Protein AF-A0A3C0BE62-F1 (afdb_monomer_lite)

Sequence (50 aa):
MQVILECTEHKASGMPGTSRYITTKNKKNTPERLEIKKYNPILKKVTVHK

Secondary structure (DSSP, 8-state):
-EEEEEBTTTTTS--S---EEEEE--TTT--SPP-EEEEETTTTEEEEE-

Structure (mmCIF, N/CA/C/O backbone):
data_AF-A0A3C0BE62-F1
#
_entry.id   AF-A0A3C0BE62-F1
#
loop_
_atom_site.group_PDB
_atom_site.id
_atom_site.type_symbol
_atom_site.label_atom_id
_atom_site.label_alt_id
_atom_site.label_comp_id
_atom_site.label_asym_id
_atom_site.label_entity_id
_atom_site.label_seq_id
_atom_site.pdbx_PDB_ins_code
_atom_site.Cartn_x
_atom_site.Cartn_y
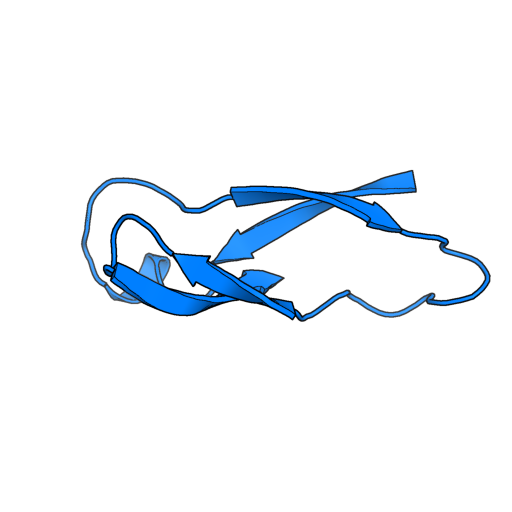_atom_site.Cartn_z
_atom_site.occupancy
_atom_site.B_iso_or_equiv
_atom_site.auth_seq_id
_atom_site.auth_comp_id
_atom_site.auth_asym_id
_atom_site.auth_atom_id
_atom_site.pdbx_PDB_model_num
ATOM 1 N N . MET A 1 1 ? -4.919 8.051 14.985 1.00 89.38 1 MET A N 1
ATOM 2 C CA . MET A 1 1 ? -3.740 7.181 15.196 1.00 89.38 1 MET A CA 1
ATOM 3 C C . MET A 1 1 ? -2.901 7.193 13.936 1.00 89.38 1 MET A C 1
ATOM 5 O O . MET A 1 1 ? -3.476 7.100 12.859 1.00 89.38 1 MET A O 1
ATOM 9 N N . GLN A 1 2 ? -1.586 7.321 14.056 1.00 89.81 2 GLN A N 1
ATOM 10 C CA . GLN A 1 2 ? -0.679 7.249 12.914 1.00 89.81 2 GLN A CA 1
ATOM 11 C C . GLN A 1 2 ? -0.575 5.806 12.404 1.00 89.81 2 GLN A C 1
ATOM 13 O O . GLN A 1 2 ? -0.522 4.864 13.194 1.00 89.81 2 GLN A O 1
ATOM 18 N N . VAL A 1 3 ? -0.606 5.638 11.088 1.00 93.31 3 VAL A N 1
ATOM 19 C CA . VAL A 1 3 ? -0.453 4.361 10.391 1.00 93.31 3 VAL A CA 1
ATOM 20 C C . VAL A 1 3 ? 0.517 4.531 9.231 1.00 93.31 3 VAL A C 1
ATOM 22 O O . VAL A 1 3 ? 0.669 5.623 8.682 1.00 93.31 3 VAL A O 1
ATOM 25 N N . ILE A 1 4 ? 1.187 3.440 8.882 1.00 94.25 4 ILE A N 1
ATOM 26 C CA . ILE A 1 4 ? 2.114 3.375 7.757 1.00 94.25 4 ILE A CA 1
ATOM 27 C C . ILE A 1 4 ? 1.477 2.459 6.718 1.00 94.25 4 ILE A C 1
ATOM 29 O O . ILE A 1 4 ? 1.100 1.339 7.051 1.00 94.25 4 ILE A O 1
ATOM 33 N N . LEU A 1 5 ? 1.337 2.954 5.491 1.00 93.62 5 LEU A N 1
ATOM 34 C CA . LEU A 1 5 ? 0.850 2.199 4.341 1.00 93.62 5 LEU A CA 1
ATOM 35 C C . LEU A 1 5 ? 2.053 1.768 3.506 1.00 93.62 5 LEU A C 1
ATOM 37 O O . LEU A 1 5 ? 2.777 2.624 2.994 1.00 93.62 5 LEU A O 1
ATOM 41 N N . GLU A 1 6 ? 2.268 0.465 3.367 1.00 92.88 6 GLU A N 1
ATOM 42 C CA . GLU A 1 6 ? 3.360 -0.125 2.592 1.00 92.88 6 GLU A CA 1
ATOM 43 C C . GLU A 1 6 ? 2.830 -0.702 1.273 1.00 92.88 6 GLU A C 1
ATOM 45 O O . GLU A 1 6 ? 1.761 -1.312 1.229 1.00 92.88 6 GLU A O 1
ATOM 50 N N . CYS A 1 7 ? 3.568 -0.508 0.178 1.00 91.88 7 CYS A N 1
ATOM 51 C CA . CYS A 1 7 ? 3.197 -1.055 -1.126 1.00 91.88 7 CYS A CA 1
ATOM 52 C C . CYS A 1 7 ? 3.244 -2.592 -1.134 1.00 91.88 7 CYS A C 1
ATOM 54 O O . CYS A 1 7 ? 4.308 -3.188 -0.959 1.00 91.88 7 CYS A O 1
ATOM 56 N N . THR A 1 8 ? 2.125 -3.239 -1.460 1.00 89.69 8 THR A N 1
ATOM 57 C CA . THR A 1 8 ? 2.013 -4.710 -1.490 1.00 89.69 8 THR A CA 1
ATOM 58 C C . THR A 1 8 ? 2.726 -5.330 -2.691 1.00 89.69 8 THR A C 1
ATOM 60 O O . THR A 1 8 ? 3.395 -6.352 -2.573 1.00 89.69 8 THR A O 1
ATOM 63 N N . GLU A 1 9 ? 2.653 -4.668 -3.844 1.00 84.81 9 GLU A N 1
ATOM 64 C CA . GLU A 1 9 ? 3.232 -5.140 -5.109 1.00 84.81 9 GLU A CA 1
ATOM 65 C C . GLU A 1 9 ? 4.764 -5.034 -5.154 1.00 84.81 9 GLU A C 1
ATOM 67 O O . GLU A 1 9 ? 5.406 -5.607 -6.031 1.00 84.81 9 GLU A O 1
ATOM 72 N N . HIS A 1 10 ? 5.375 -4.296 -4.221 1.00 81.25 10 HIS A N 1
ATOM 73 C CA . HIS A 1 10 ? 6.796 -3.975 -4.310 1.00 81.25 10 HIS A CA 1
ATOM 74 C C . HIS A 1 10 ? 7.678 -5.182 -3.981 1.00 81.25 10 HIS A C 1
ATOM 76 O O . HIS A 1 10 ? 8.666 -5.419 -4.673 1.00 81.25 10 HIS A O 1
ATOM 82 N N . LYS A 1 11 ? 7.278 -6.001 -2.997 1.00 77.00 11 LYS A N 1
ATOM 83 C CA . LYS A 1 11 ? 8.020 -7.211 -2.596 1.00 77.00 11 LYS A CA 1
ATOM 84 C C . LYS A 1 11 ? 8.177 -8.227 -3.730 1.00 77.00 11 LYS A C 1
ATOM 86 O O . LYS A 1 11 ? 9.175 -8.931 -3.766 1.00 77.00 11 LYS A O 1
ATOM 91 N N . ALA A 1 12 ? 7.226 -8.279 -4.661 1.00 80.75 12 ALA A N 1
ATOM 92 C CA . ALA A 1 12 ? 7.272 -9.191 -5.803 1.00 80.75 12 ALA A CA 1
ATOM 93 C C . ALA A 1 12 ? 8.085 -8.645 -6.991 1.00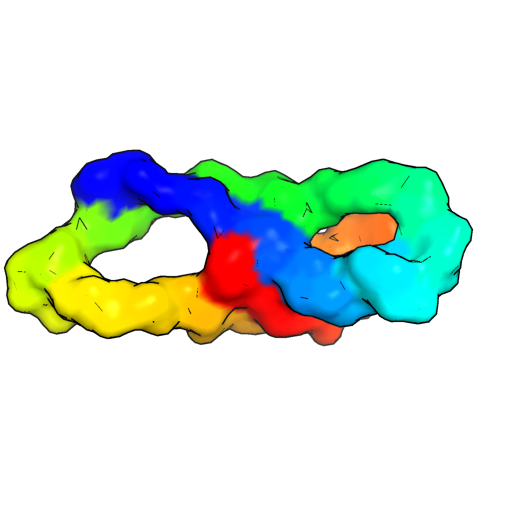 80.75 12 ALA A C 1
ATOM 95 O O . ALA A 1 12 ? 8.402 -9.394 -7.907 1.00 80.75 12 ALA A O 1
ATOM 96 N N . SER A 1 13 ? 8.415 -7.349 -6.999 1.00 79.69 13 SER A N 1
ATOM 97 C CA . SER A 1 13 ? 9.046 -6.696 -8.153 1.00 79.69 13 SER A CA 1
ATOM 98 C C . SER A 1 13 ? 10.563 -6.884 -8.247 1.00 79.69 13 SER A C 1
ATOM 100 O O . SER A 1 13 ? 11.147 -6.530 -9.266 1.00 79.69 13 SER A O 1
ATOM 102 N N . GLY A 1 14 ? 11.213 -7.403 -7.198 1.00 80.38 14 GLY A N 1
ATOM 103 C CA . GLY A 1 14 ? 12.669 -7.598 -7.166 1.00 80.38 14 GLY A CA 1
ATOM 104 C C . GLY A 1 14 ? 13.494 -6.304 -7.191 1.00 80.38 14 GLY A C 1
ATOM 105 O O . GLY A 1 14 ? 14.718 -6.367 -7.258 1.00 80.38 14 GLY A O 1
ATOM 106 N N . MET A 1 15 ? 12.852 -5.131 -7.135 1.00 82.12 15 MET A N 1
ATOM 107 C CA . MET A 1 15 ? 13.535 -3.840 -7.123 1.00 82.12 15 MET A CA 1
ATOM 108 C C . MET A 1 15 ? 13.958 -3.424 -5.709 1.00 82.12 15 MET A C 1
ATOM 110 O O . MET A 1 15 ? 13.235 -3.692 -4.746 1.00 82.12 15 MET A O 1
ATOM 114 N N . PRO A 1 16 ? 15.107 -2.738 -5.568 1.00 81.56 16 PRO A N 1
ATOM 115 C CA . PRO A 1 16 ? 15.545 -2.215 -4.285 1.00 81.56 16 PRO A CA 1
ATOM 116 C C . PRO A 1 16 ? 14.669 -1.032 -3.851 1.00 81.56 16 PRO A C 1
ATOM 118 O O . PRO A 1 16 ? 14.408 -0.108 -4.622 1.00 81.56 16 PRO A O 1
ATOM 121 N N . GLY A 1 17 ? 14.257 -1.042 -2.584 1.00 83.81 17 GLY A N 1
ATOM 122 C CA . GLY A 1 17 ? 13.491 0.034 -1.955 1.00 83.81 17 GLY A CA 1
ATOM 123 C C . GLY A 1 17 ? 12.150 -0.431 -1.397 1.00 83.81 17 GLY A C 1
ATOM 124 O O . GLY A 1 17 ? 11.817 -1.612 -1.385 1.00 83.81 17 GLY A O 1
ATOM 125 N N . THR A 1 18 ? 11.380 0.498 -0.832 1.00 86.19 18 THR A N 1
ATOM 126 C CA . THR A 1 18 ? 9.989 0.249 -0.429 1.00 86.19 18 THR A CA 1
ATOM 127 C C . THR A 1 18 ? 9.228 1.568 -0.432 1.00 86.19 18 THR A C 1
ATOM 129 O O . THR A 1 18 ? 9.653 2.534 0.198 1.00 86.19 18 THR A O 1
ATOM 132 N N . SER A 1 19 ? 8.088 1.618 -1.123 1.00 89.88 19 SER A N 1
ATOM 133 C CA . SER A 1 19 ? 7.200 2.782 -1.065 1.00 89.88 19 SER A CA 1
ATOM 134 C C . SER A 1 19 ? 6.341 2.716 0.195 1.00 89.88 19 SER A C 1
ATOM 136 O O . SER A 1 19 ? 5.611 1.741 0.410 1.00 89.88 19 SER A O 1
ATOM 138 N N . ARG A 1 20 ? 6.474 3.741 1.044 1.00 92.81 20 ARG A N 1
ATOM 139 C CA . ARG A 1 20 ? 5.755 3.875 2.312 1.00 92.81 20 ARG A CA 1
ATOM 140 C C . ARG A 1 20 ? 5.136 5.259 2.432 1.00 92.81 20 ARG A C 1
ATOM 142 O O . ARG A 1 20 ? 5.788 6.258 2.142 1.00 92.81 20 ARG A O 1
ATOM 149 N N . TYR A 1 21 ? 3.903 5.306 2.923 1.00 93.50 21 TYR A N 1
ATOM 150 C CA . TYR A 1 21 ? 3.187 6.541 3.229 1.00 93.50 21 TYR A CA 1
ATOM 151 C C . TYR A 1 21 ? 2.787 6.580 4.693 1.00 93.50 21 TYR A C 1
ATOM 153 O O . TYR A 1 21 ? 2.278 5.601 5.230 1.00 93.50 21 TYR A O 1
ATOM 16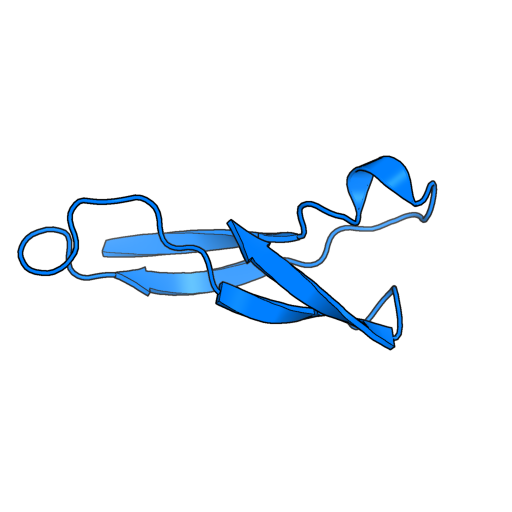1 N N . ILE A 1 22 ? 2.980 7.732 5.324 1.00 94.62 22 ILE A N 1
ATOM 162 C CA . ILE A 1 22 ? 2.539 7.979 6.692 1.00 94.62 22 ILE A CA 1
ATOM 163 C C . ILE A 1 22 ? 1.220 8.736 6.619 1.00 94.62 22 ILE A C 1
ATOM 165 O O . ILE A 1 22 ? 1.149 9.817 6.037 1.00 94.62 22 ILE A O 1
ATOM 169 N N . THR A 1 23 ? 0.174 8.172 7.207 1.00 93.38 23 THR A N 1
ATOM 170 C CA . THR A 1 23 ? -1.135 8.820 7.301 1.00 93.38 23 THR A CA 1
ATOM 171 C C . THR A 1 23 ? -1.711 8.640 8.695 1.00 93.38 23 THR A C 1
ATOM 173 O O . THR A 1 23 ? -1.194 7.896 9.530 1.00 93.38 23 THR A O 1
ATOM 176 N N . THR A 1 24 ? -2.786 9.356 8.991 1.00 94.19 24 THR A N 1
ATOM 177 C CA . THR A 1 24 ? -3.542 9.173 10.224 1.00 94.19 24 THR A CA 1
ATOM 178 C C . THR A 1 24 ? -4.856 8.477 9.894 1.00 94.19 24 THR A C 1
ATOM 180 O O . THR A 1 24 ? -5.522 8.806 8.918 1.00 94.19 24 THR A O 1
ATOM 183 N N . LYS A 1 25 ? -5.244 7.491 10.709 1.00 92.56 25 LYS A N 1
ATOM 184 C CA . LYS A 1 25 ? -6.576 6.881 10.655 1.00 92.56 25 LYS A CA 1
ATOM 185 C C . LYS A 1 25 ? -7.334 7.082 11.954 1.00 92.56 25 LYS A C 1
ATOM 187 O O . LYS A 1 25 ? -6.746 7.086 13.048 1.00 92.56 25 LYS A O 1
ATOM 192 N N . ASN A 1 26 ? -8.651 7.202 11.836 1.00 93.88 26 ASN A N 1
ATOM 193 C CA . ASN A 1 26 ? -9.553 7.178 12.975 1.00 93.88 26 ASN A CA 1
ATOM 194 C C . ASN A 1 26 ? -10.023 5.737 13.220 1.00 93.88 26 ASN A C 1
ATOM 196 O O . ASN A 1 26 ? -10.791 5.185 12.437 1.00 93.88 26 ASN A O 1
ATOM 200 N N . LYS A 1 27 ? -9.560 5.133 14.320 1.00 89.75 27 LYS A N 1
ATOM 201 C CA . LYS A 1 27 ? -9.907 3.755 14.698 1.00 89.75 27 LYS A CA 1
ATOM 202 C C . LYS A 1 27 ? -11.395 3.566 15.021 1.00 89.75 27 LYS A C 1
ATOM 204 O O . LYS A 1 27 ? -11.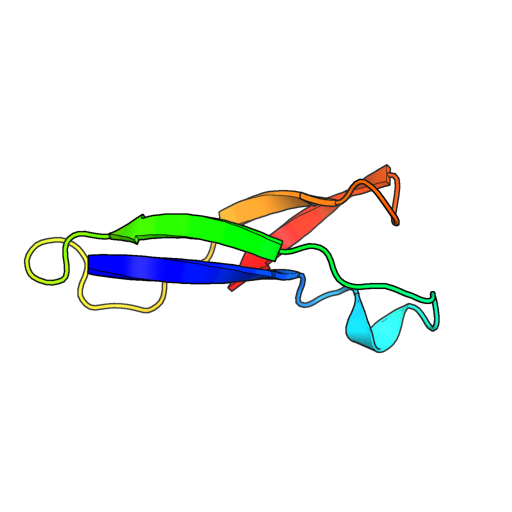875 2.454 14.866 1.00 89.75 27 LYS A O 1
ATOM 209 N N . LYS A 1 28 ? -12.104 4.616 15.466 1.00 92.81 28 LYS A N 1
ATOM 210 C CA . LYS A 1 28 ? -13.538 4.529 15.797 1.00 92.81 28 LYS A CA 1
ATOM 211 C C . LYS A 1 28 ? -14.403 4.437 14.539 1.00 92.81 28 LYS A C 1
ATOM 213 O O . LYS A 1 28 ? -15.295 3.607 14.480 1.00 92.81 28 LYS A O 1
ATOM 218 N N . ASN A 1 29 ? -14.102 5.263 13.537 1.00 92.44 29 ASN A N 1
ATOM 219 C CA . ASN A 1 29 ? -14.899 5.341 12.307 1.00 92.44 29 ASN A CA 1
ATOM 220 C C . ASN A 1 29 ? -14.487 4.275 11.280 1.00 92.44 29 ASN A C 1
ATOM 222 O O . ASN A 1 29 ? -15.314 3.801 10.516 1.00 92.44 29 ASN A O 1
ATOM 226 N N . THR A 1 30 ? -13.202 3.912 11.255 1.00 90.19 30 THR A N 1
ATOM 227 C CA . THR A 1 30 ? -12.626 2.922 10.330 1.00 90.19 30 THR A CA 1
ATOM 228 C C . THR A 1 30 ? -11.784 1.916 11.119 1.00 90.19 30 THR A C 1
ATOM 230 O O . THR A 1 30 ? -10.567 2.106 11.266 1.00 90.19 30 THR A O 1
ATOM 233 N N . PRO A 1 31 ? -12.422 0.876 11.691 1.00 90.50 31 PRO A N 1
ATOM 234 C CA . PRO A 1 31 ? -11.724 -0.136 12.480 1.00 90.50 31 PRO A CA 1
ATOM 235 C C . PRO A 1 31 ? -10.844 -1.041 11.606 1.00 90.50 31 PRO A C 1
ATOM 237 O O . PRO A 1 31 ? -9.759 -1.446 12.034 1.00 90.50 31 PRO A O 1
ATOM 240 N N . GLU A 1 32 ? -11.265 -1.292 10.366 1.00 91.75 32 GLU A N 1
ATOM 241 C CA . GLU A 1 32 ? -10.585 -2.185 9.431 1.00 91.75 32 GLU A CA 1
ATOM 242 C C . GLU A 1 32 ? -9.215 -1.661 8.964 1.00 91.75 32 GLU A C 1
ATOM 244 O O . GLU A 1 32 ? -8.763 -0.541 9.267 1.00 91.75 32 GLU A O 1
ATOM 249 N N . ARG A 1 33 ? -8.483 -2.534 8.266 1.00 90.19 33 ARG A N 1
ATOM 250 C CA . ARG A 1 33 ? -7.178 -2.197 7.704 1.00 90.19 33 ARG A CA 1
ATOM 251 C C . ARG A 1 33 ? -7.369 -1.318 6.470 1.00 90.19 33 ARG A C 1
ATOM 253 O O . ARG A 1 33 ? -8.207 -1.594 5.627 1.00 90.19 33 ARG A O 1
ATOM 260 N N . LEU A 1 34 ? -6.598 -0.237 6.401 1.00 91.12 34 LEU A N 1
ATOM 261 C CA . LEU A 1 34 ? -6.735 0.768 5.356 1.00 91.12 34 LEU A CA 1
ATOM 262 C C . LEU A 1 34 ? -5.983 0.291 4.106 1.00 91.12 34 LEU A C 1
ATOM 264 O O . LEU A 1 34 ? -4.772 0.102 4.171 1.00 91.12 34 LEU A O 1
ATOM 268 N N . GLU A 1 35 ? -6.690 0.113 2.993 1.00 91.88 35 GLU A N 1
ATOM 269 C CA . GLU A 1 35 ? -6.109 -0.244 1.695 1.00 91.88 35 GLU A CA 1
ATOM 270 C C . GLU A 1 35 ? -6.379 0.887 0.706 1.00 91.88 35 GLU A C 1
ATOM 272 O O . GLU A 1 35 ? -7.521 1.140 0.327 1.00 91.88 35 GLU A O 1
ATOM 277 N N . ILE A 1 36 ? -5.330 1.612 0.311 1.00 92.75 36 ILE A N 1
ATOM 278 C CA . ILE A 1 36 ? -5.460 2.765 -0.587 1.00 92.75 36 ILE A CA 1
ATOM 279 C C . ILE A 1 36 ? -4.521 2.600 -1.773 1.00 9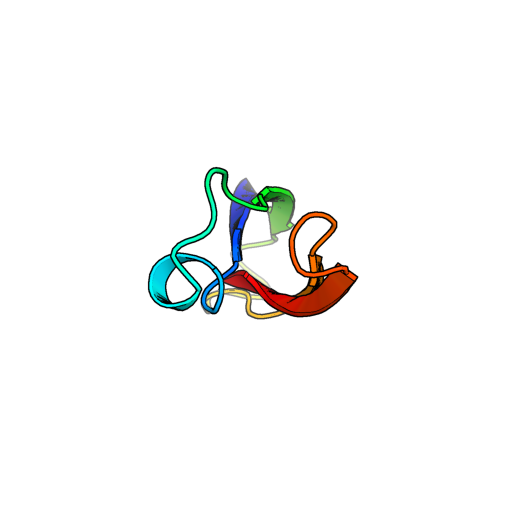2.75 36 ILE A C 1
ATOM 281 O O . ILE A 1 36 ? -3.351 2.248 -1.630 1.00 92.75 36 ILE A O 1
ATOM 285 N N . LYS A 1 37 ? -5.031 2.913 -2.965 1.00 93.06 37 LYS A N 1
ATOM 286 C CA . LYS A 1 37 ? -4.214 3.054 -4.167 1.00 93.06 37 LYS A CA 1
ATOM 287 C C . LYS A 1 37 ? -3.402 4.347 -4.079 1.00 93.06 37 LYS A C 1
ATOM 289 O O . LYS A 1 37 ? -3.963 5.443 -4.050 1.00 93.06 37 LYS A O 1
ATOM 294 N N . LYS A 1 38 ? -2.079 4.221 -4.019 1.00 94.44 38 LYS A N 1
ATOM 295 C CA . LYS A 1 38 ? -1.137 5.347 -4.030 1.00 94.44 38 LYS A CA 1
ATOM 296 C C . LYS A 1 38 ? -0.117 5.144 -5.137 1.00 94.44 38 LYS A C 1
ATOM 298 O O . LYS A 1 38 ? 0.132 4.028 -5.583 1.00 94.44 38 LYS A O 1
ATOM 303 N N . TYR A 1 39 ? 0.437 6.247 -5.617 1.00 93.31 39 TYR A N 1
ATOM 304 C CA . TYR A 1 39 ? 1.498 6.202 -6.609 1.00 93.31 39 TYR A CA 1
ATOM 305 C C . TYR A 1 39 ? 2.766 5.628 -5.978 1.00 93.31 39 TYR A C 1
ATOM 307 O O . TYR A 1 39 ? 3.211 6.127 -4.956 1.00 93.31 39 TYR A O 1
ATOM 315 N N . ASN A 1 40 ? 3.356 4.594 -6.568 1.00 92.56 40 ASN A N 1
ATOM 316 C CA . ASN A 1 40 ? 4.662 4.104 -6.152 1.00 92.56 40 ASN A CA 1
ATOM 317 C C . ASN A 1 40 ? 5.742 4.769 -7.028 1.00 92.56 40 ASN A C 1
ATOM 319 O O . ASN A 1 40 ? 5.779 4.496 -8.231 1.00 92.56 40 ASN A O 1
ATOM 323 N N . PRO A 1 41 ? 6.644 5.596 -6.464 1.00 90.06 41 PRO A N 1
ATOM 324 C CA . PRO A 1 41 ? 7.668 6.299 -7.239 1.00 90.06 41 PRO A CA 1
ATOM 325 C C . PRO A 1 41 ? 8.734 5.372 -7.837 1.00 90.06 41 PRO A C 1
ATOM 327 O O . PRO A 1 41 ? 9.362 5.739 -8.825 1.00 90.06 41 PRO A O 1
ATOM 330 N N . ILE A 1 42 ? 8.917 4.171 -7.279 1.00 88.75 42 ILE A N 1
ATOM 331 C CA . ILE A 1 42 ? 9.920 3.203 -7.740 1.00 88.75 42 ILE A CA 1
ATOM 332 C C . ILE A 1 42 ? 9.391 2.441 -8.959 1.00 88.75 42 ILE A C 1
ATOM 334 O O . ILE A 1 42 ? 10.066 2.333 -9.974 1.00 88.75 42 ILE A O 1
ATOM 338 N N . LEU A 1 43 ? 8.145 1.962 -8.881 1.00 86.94 43 LEU A N 1
ATOM 339 C CA . LEU A 1 43 ? 7.471 1.272 -9.990 1.00 86.94 43 LEU A CA 1
ATOM 340 C C . LEU A 1 43 ? 6.869 2.235 -11.027 1.00 86.94 43 LEU A C 1
ATOM 342 O O . LEU A 1 43 ? 6.389 1.783 -12.063 1.00 86.94 43 LEU A O 1
ATOM 346 N N . LYS A 1 44 ? 6.849 3.541 -10.732 1.00 89.12 44 LYS A N 1
ATOM 347 C CA . LYS A 1 44 ? 6.233 4.607 -11.540 1.00 89.12 44 LYS A CA 1
ATOM 348 C C . LYS A 1 44 ? 4.779 4.327 -11.944 1.00 89.12 44 LYS A C 1
ATOM 350 O O . LYS A 1 44 ? 4.321 4.739 -13.006 1.00 89.12 44 LYS A O 1
ATOM 355 N N . LYS A 1 45 ? 4.037 3.623 -11.090 1.00 90.38 45 LYS A N 1
ATOM 356 C CA . LYS A 1 45 ? 2.632 3.260 -11.316 1.00 90.38 45 LYS A CA 1
ATOM 357 C C . LYS A 1 45 ? 1.843 3.346 -10.019 1.00 90.38 45 LYS A C 1
ATOM 359 O O . LYS A 1 45 ? 2.410 3.332 -8.928 1.00 90.38 45 LYS A O 1
ATOM 364 N N . VAL A 1 46 ? 0.524 3.426 -10.136 1.00 92.88 46 VAL A N 1
ATOM 365 C CA . VAL A 1 46 ? -0.371 3.369 -8.979 1.00 92.88 46 VAL A CA 1
ATOM 366 C C . VAL A 1 46 ? -0.481 1.924 -8.508 1.00 92.88 46 VAL A C 1
ATOM 368 O O . VAL A 1 46 ? -0.848 1.050 -9.288 1.00 92.88 46 VAL A O 1
ATOM 371 N N . THR A 1 47 ? -0.175 1.691 -7.235 1.00 91.94 47 THR A N 1
ATOM 372 C CA . THR A 1 47 ? -0.204 0.369 -6.605 1.00 91.94 47 THR A CA 1
ATOM 373 C C . THR A 1 47 ? -1.014 0.391 -5.316 1.00 91.94 47 THR A C 1
ATOM 375 O O . THR A 1 47 ? -1.273 1.446 -4.720 1.00 91.94 47 THR A O 1
ATOM 378 N N . VAL A 1 48 ? -1.427 -0.786 -4.859 1.00 93.25 48 VAL A N 1
ATOM 379 C CA . VAL A 1 48 ? -2.138 -0.922 -3.582 1.00 93.25 48 VAL A CA 1
ATOM 380 C C . VAL A 1 48 ? -1.155 -0.799 -2.413 1.00 93.25 48 VAL A C 1
ATOM 382 O O . VAL A 1 48 ? -0.101 -1.438 -2.401 1.00 93.25 48 VAL A O 1
ATOM 385 N N . HIS A 1 49 ? -1.498 0.037 -1.430 1.00 93.62 49 HIS A N 1
ATOM 386 C CA . HIS A 1 49 ? -0.745 0.204 -0.187 1.00 93.62 49 HIS A CA 1
ATOM 387 C C . HIS A 1 49 ? -1.614 -0.151 1.027 1.00 93.62 49 HIS A C 1
ATOM 389 O O . HIS A 1 49 ? -2.775 0.266 1.086 1.00 93.62 49 HIS A O 1
ATOM 395 N N . LYS A 1 50 ? -1.047 -0.911 1.974 1.00 90.88 50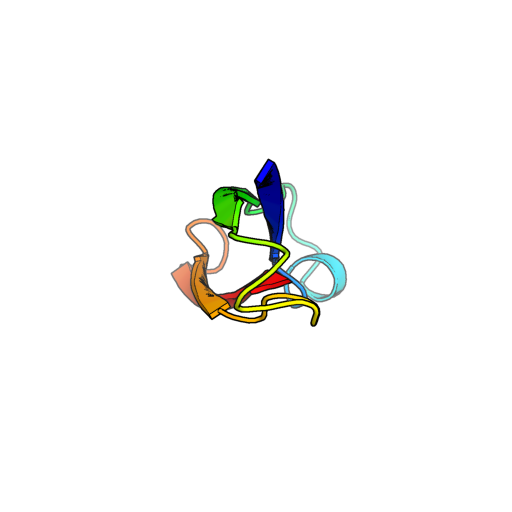 LYS A N 1
ATOM 396 C CA . LYS A 1 50 ? -1.740 -1.551 3.111 1.00 90.88 50 LYS A CA 1
ATOM 397 C C . LYS A 1 50 ? -0.910 -1.547 4.403 1.00 90.88 50 LYS A C 1
ATOM 399 O O . LYS A 1 50 ? 0.318 -1.358 4.308 1.00 90.88 50 LYS A O 1
#

Foldseek 3Di:
DKDKWWFPCPVVPPDPDTDIDIDDDDCVVDVDDDWDFDQDPRVRGTTITD

pLDDT: mean 89.84, std 4.5, range [77.0, 94.62]

Radius of gyration: 11.73 Å; chains: 1; bounding box: 30×18×27 Å